Protein AF-A0A838FS38-F1 (afdb_monomer)

Secondary structure (DSSP, 8-state):
--HHHHHHHHTTS-TTHHHHHHHHHHHHHHHHHHHHHHHHHTT--HHHHHHHHHHHTT-HHHHHHHHHHH-TTHHHHHHHHHHHHHHHHHHH-HHHHHHHHHHHHHHHHHHHHHHHHHIIIIITTS---

Foldseek 3Di:
DDPVVVLVVVLVVLPCVVVVLVVLLVVLVVQLVVQLVVVVVVPDDSVVSSVVSCVVSVHSVVVVVVCVVVPPVCPVVVVSVVVVVVVVVCVVVVVVVVVVVVVVCCVVVVVVVVVVCCCVPPVVVPPPD

pLDDT: mean 78.07, std 15.83, range [41.16, 97.31]

Solvent-accessible surface area (backbone atoms only — not comparable to full-atom values): 7233 Å² total; per-residue (Å²): 133,63,71,70,62,57,61,59,54,60,70,64,70,66,67,59,59,65,58,51,58,49,52,53,50,53,53,48,51,51,51,36,52,54,42,18,56,50,36,33,75,75,69,40,55,68,73,57,13,41,52,51,24,43,59,74,66,62,35,71,67,51,56,50,50,53,55,58,74,66,43,74,77,47,56,63,58,50,49,54,50,50,51,54,49,52,53,53,51,42,70,73,39,52,71,63,44,50,54,51,51,51,54,50,50,49,54,54,48,50,52,50,49,52,51,49,48,45,44,60,63,55,55,63,63,53,68,89,121

Structure (mmCIF, N/CA/C/O backbone):
data_AF-A0A838FS38-F1
#
_entry.id   AF-A0A838FS38-F1
#
loop_
_atom_site.group_PDB
_atom_site.id
_atom_site.type_symbol
_atom_site.label_atom_id
_atom_site.label_alt_id
_atom_site.label_comp_id
_atom_site.label_asym_id
_atom_site.label_entity_id
_atom_site.label_seq_id
_atom_site.pdbx_PDB_ins_code
_atom_site.Cartn_x
_atom_site.Cartn_y
_atom_site.Cartn_z
_atom_site.occupancy
_atom_site.B_iso_or_equiv
_atom_site.auth_seq_id
_atom_site.auth_comp_id
_atom_site.auth_asym_id
_atom_site.auth_atom_id
_atom_site.pdbx_PDB_model_num
ATOM 1 N N . MET A 1 1 ? 10.354 -26.717 -6.817 1.00 41.28 1 MET A N 1
ATOM 2 C CA . MET A 1 1 ? 9.406 -26.397 -5.724 1.00 41.28 1 MET A CA 1
ATOM 3 C C . MET A 1 1 ? 9.200 -24.894 -5.708 1.00 41.28 1 MET A C 1
ATOM 5 O O . MET A 1 1 ? 10.162 -24.165 -5.511 1.00 41.28 1 MET A O 1
ATOM 9 N N . SER A 1 2 ? 8.008 -24.431 -6.080 1.00 41.16 2 SER A N 1
ATOM 10 C CA . SER A 1 2 ? 7.792 -23.048 -6.505 1.00 41.16 2 SER A CA 1
ATOM 11 C C . SER A 1 2 ? 7.904 -22.059 -5.339 1.00 41.16 2 SER A C 1
ATOM 13 O O . SER A 1 2 ? 7.136 -22.100 -4.380 1.00 41.16 2 SER A O 1
ATOM 15 N N . LEU A 1 3 ? 8.842 -21.117 -5.463 1.00 48.41 3 LEU A N 1
ATOM 16 C CA . LEU A 1 3 ? 8.957 -19.919 -4.620 1.00 48.41 3 LEU A CA 1
ATOM 17 C C . LEU A 1 3 ? 7.613 -19.169 -4.500 1.00 48.41 3 LEU A C 1
ATOM 19 O O . LEU A 1 3 ? 7.301 -18.613 -3.451 1.00 48.41 3 LEU A O 1
ATOM 23 N N . PHE A 1 4 ? 6.765 -19.262 -5.530 1.00 50.75 4 PHE A N 1
ATOM 24 C CA . PHE A 1 4 ? 5.406 -18.719 -5.563 1.00 50.75 4 PHE A CA 1
ATOM 25 C C . PHE A 1 4 ? 4.455 -19.298 -4.502 1.00 50.75 4 PHE A C 1
ATOM 27 O O . PHE A 1 4 ? 3.615 -18.564 -3.986 1.00 50.75 4 PHE A O 1
ATOM 34 N N . ALA A 1 5 ? 4.591 -20.573 -4.118 1.00 50.97 5 ALA A N 1
ATOM 35 C CA . ALA A 1 5 ? 3.728 -21.175 -3.096 1.00 50.97 5 ALA A CA 1
ATOM 36 C C . ALA A 1 5 ? 4.056 -20.670 -1.677 1.00 50.97 5 ALA A C 1
ATOM 38 O O . ALA A 1 5 ? 3.167 -20.578 -0.833 1.00 50.97 5 ALA A O 1
ATOM 39 N N . ARG A 1 6 ? 5.317 -20.279 -1.427 1.00 43.53 6 ARG A N 1
ATOM 40 C CA . ARG A 1 6 ? 5.770 -19.743 -0.129 1.00 43.53 6 ARG A CA 1
ATOM 41 C C . ARG A 1 6 ? 5.341 -18.292 0.103 1.00 43.53 6 ARG A C 1
ATOM 43 O O . ARG A 1 6 ? 5.065 -17.907 1.237 1.00 43.53 6 ARG A O 1
ATOM 50 N N . ILE A 1 7 ? 5.217 -17.508 -0.968 1.00 57.88 7 ILE A N 1
ATOM 51 C CA . ILE A 1 7 ? 4.682 -16.139 -0.900 1.00 57.88 7 ILE A CA 1
ATOM 52 C C . ILE A 1 7 ? 3.203 -16.169 -0.469 1.00 57.88 7 ILE A C 1
ATOM 54 O O . ILE A 1 7 ? 2.778 -15.347 0.338 1.00 57.88 7 ILE A O 1
ATOM 58 N N . GLY A 1 8 ? 2.437 -17.173 -0.914 1.00 53.75 8 GLY A N 1
ATOM 59 C CA . GLY A 1 8 ? 1.042 -17.363 -0.499 1.00 53.75 8 GLY A CA 1
ATOM 60 C C . GLY A 1 8 ? 0.865 -17.749 0.976 1.00 53.75 8 GLY A C 1
ATOM 61 O O . GLY A 1 8 ? -0.129 -17.369 1.588 1.00 53.75 8 GLY A O 1
ATOM 62 N N . SER A 1 9 ? 1.824 -18.462 1.578 1.00 48.38 9 SER A N 1
ATOM 63 C CA . SER A 1 9 ? 1.735 -18.866 2.990 1.00 48.38 9 SER A CA 1
ATOM 64 C C . SER A 1 9 ? 2.045 -17.739 3.978 1.00 48.38 9 SER A C 1
ATOM 66 O O . SER A 1 9 ? 1.494 -17.744 5.075 1.00 48.38 9 SER A O 1
ATOM 68 N N . LEU A 1 10 ? 2.857 -16.746 3.591 1.00 51.53 10 LEU A N 1
ATOM 69 C CA . LEU A 1 10 ? 3.115 -15.556 4.417 1.00 51.53 10 LEU A CA 1
ATOM 70 C C . LEU A 1 10 ? 1.854 -14.697 4.591 1.00 51.53 10 LEU A C 1
ATOM 72 O O . LEU A 1 10 ? 1.616 -14.178 5.676 1.00 51.53 10 LEU A O 1
ATOM 76 N N . ALA A 1 11 ? 0.994 -14.645 3.569 1.00 54.31 11 ALA A N 1
ATOM 77 C CA . ALA A 1 11 ? -0.298 -13.960 3.633 1.00 54.31 11 ALA A CA 1
ATOM 78 C C . ALA A 1 11 ? -1.300 -14.625 4.597 1.00 54.31 11 ALA A C 1
ATOM 80 O O . ALA A 1 11 ? -2.266 -13.997 5.018 1.00 54.31 11 ALA A O 1
ATOM 81 N N . ARG A 1 12 ? -1.093 -15.901 4.951 1.00 50.69 12 ARG A N 1
ATOM 82 C CA . ARG A 1 12 ? -2.004 -16.655 5.826 1.00 50.69 12 ARG A CA 1
ATOM 83 C C . ARG A 1 12 ? -1.675 -16.494 7.314 1.00 50.69 12 ARG A C 1
ATOM 85 O O . ARG A 1 12 ? -2.494 -16.858 8.153 1.00 50.69 12 ARG A O 1
ATOM 92 N N . ASN A 1 13 ? -0.509 -15.933 7.644 1.00 43.81 13 ASN A N 1
ATOM 93 C CA . ASN A 1 13 ? -0.068 -15.728 9.029 1.00 43.81 13 ASN A CA 1
ATOM 94 C C . ASN A 1 13 ? -0.398 -14.328 9.582 1.00 43.81 13 ASN A C 1
ATOM 96 O O . ASN A 1 13 ? -0.101 -14.022 10.730 1.00 43.81 13 ASN A O 1
ATOM 100 N N . THR A 1 14 ? -1.047 -13.480 8.783 1.00 53.47 14 THR A N 1
ATOM 101 C CA . THR A 1 14 ? -1.495 -12.126 9.160 1.00 53.47 14 THR A CA 1
ATOM 102 C C . THR A 1 14 ? -2.886 -12.135 9.823 1.00 53.47 14 THR A C 1
ATOM 104 O O . THR A 1 14 ? -3.421 -11.104 10.212 1.00 53.47 14 THR A O 1
ATOM 107 N N . THR A 1 15 ? -3.474 -13.322 10.005 1.00 53.78 15 THR A N 1
ATOM 108 C CA . THR A 1 15 ? -4.854 -13.549 10.475 1.00 53.78 15 THR A CA 1
ATOM 109 C C . THR A 1 15 ? -5.049 -13.396 11.990 1.00 53.78 15 THR A C 1
ATOM 111 O O . THR A 1 15 ? -6.132 -13.661 12.505 1.00 53.78 15 THR A O 1
ATOM 114 N N . HIS A 1 16 ? -4.045 -12.907 12.723 1.00 58.84 16 HIS A N 1
ATOM 115 C CA . HIS A 1 16 ? -4.152 -1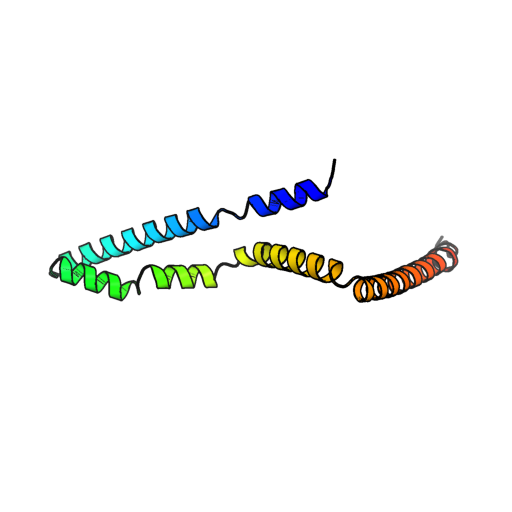2.636 14.163 1.00 58.84 16 HIS A CA 1
ATOM 116 C C . HIS A 1 16 ? -5.059 -11.436 14.504 1.00 58.84 16 HIS A C 1
ATOM 118 O O . HIS A 1 16 ? -5.206 -11.080 15.668 1.00 58.84 16 HIS A O 1
ATOM 124 N N . LYS A 1 17 ? -5.699 -10.811 13.509 1.00 63.06 17 LYS A N 1
ATOM 125 C CA . LYS A 1 17 ? -6.646 -9.703 13.688 1.00 63.06 17 LYS A CA 1
ATOM 126 C C . LYS A 1 17 ? -7.811 -10.059 14.622 1.00 63.06 17 LYS A C 1
ATOM 128 O O . LYS A 1 17 ? -8.112 -9.294 15.525 1.00 63.06 17 LYS A O 1
ATOM 133 N N . GLN A 1 18 ? -8.410 -11.242 14.453 1.00 64.56 18 GLN A N 1
ATOM 134 C CA . GLN A 1 18 ? -9.576 -11.642 15.254 1.00 64.56 18 GLN A CA 1
ATOM 135 C C . GLN A 1 18 ? -9.245 -11.871 16.732 1.00 64.56 18 GLN A C 1
ATOM 137 O O . GLN A 1 18 ? -10.090 -11.639 17.590 1.00 64.56 18 GLN A O 1
ATOM 142 N N . GLN A 1 19 ? -8.029 -12.329 17.036 1.00 69.38 19 GLN A N 1
ATOM 143 C CA . GLN A 1 19 ? -7.638 -12.607 18.414 1.00 69.38 19 GLN A CA 1
ATOM 144 C C . GLN A 1 19 ? -7.370 -11.319 19.194 1.00 69.38 19 GLN A C 1
ATOM 146 O O . GLN A 1 19 ? -7.795 -11.219 20.337 1.00 69.38 19 GLN A O 1
ATOM 151 N N . ILE A 1 20 ? -6.757 -10.318 18.556 1.00 66.12 20 ILE A N 1
ATOM 152 C CA . ILE A 1 20 ? -6.522 -9.021 19.199 1.00 66.12 20 ILE A CA 1
ATOM 153 C C . ILE A 1 20 ? -7.823 -8.234 19.377 1.00 66.12 20 ILE A C 1
ATOM 155 O O . ILE A 1 20 ? -8.020 -7.635 20.426 1.00 66.12 20 ILE A O 1
ATOM 159 N N . ASP A 1 21 ? -8.742 -8.270 18.407 1.00 69.88 21 ASP A N 1
ATOM 160 C CA . ASP A 1 21 ? -10.049 -7.615 18.572 1.00 69.88 21 ASP A CA 1
ATOM 161 C C . ASP A 1 21 ? -10.823 -8.210 19.762 1.00 69.88 21 ASP A C 1
ATOM 163 O O . ASP A 1 21 ? -11.532 -7.497 20.477 1.00 69.88 21 ASP A O 1
ATOM 167 N N . ARG A 1 22 ? -10.674 -9.521 19.990 1.00 76.12 22 ARG A N 1
ATOM 168 C CA . ARG A 1 22 ? -11.267 -10.212 21.134 1.00 76.12 22 ARG A CA 1
ATOM 169 C C . ARG A 1 22 ? -10.594 -9.823 22.449 1.00 76.12 22 ARG A C 1
ATOM 171 O O . ARG A 1 22 ? -11.304 -9.464 23.379 1.00 76.12 22 ARG A O 1
ATOM 178 N N . GLU A 1 23 ? -9.267 -9.855 22.500 1.00 77.00 23 GLU A N 1
ATOM 179 C CA . GLU A 1 23 ? -8.480 -9.476 23.682 1.00 77.00 23 GLU A CA 1
ATOM 180 C C . GLU A 1 23 ? -8.770 -8.029 24.102 1.00 77.00 23 GLU A C 1
ATOM 182 O O . GLU A 1 23 ? -9.079 -7.771 25.260 1.00 77.00 23 GLU A O 1
ATOM 187 N N . LEU A 1 24 ? -8.829 -7.106 23.138 1.00 77.69 24 LEU A N 1
ATOM 188 C CA . LEU A 1 24 ? -9.179 -5.708 23.387 1.00 77.69 24 LEU A CA 1
ATOM 189 C C . LEU A 1 24 ? -10.630 -5.548 23.873 1.00 77.69 24 LEU A C 1
ATOM 191 O O . LEU A 1 24 ? -10.917 -4.708 24.718 1.00 77.69 24 LEU A O 1
ATOM 195 N N . THR A 1 25 ? -11.566 -6.361 23.369 1.00 81.62 25 THR A N 1
ATOM 196 C CA . THR A 1 25 ? -12.955 -6.355 23.867 1.00 81.62 25 THR A CA 1
ATOM 197 C C . THR A 1 25 ? -13.027 -6.821 25.321 1.00 81.62 25 THR A C 1
ATOM 199 O O . THR A 1 25 ? -13.767 -6.234 26.113 1.00 81.62 25 THR A O 1
ATOM 202 N N . GLU A 1 26 ? -12.281 -7.873 25.664 1.00 86.06 26 GLU A N 1
ATOM 203 C CA . GLU A 1 26 ? -12.205 -8.409 27.026 1.00 86.06 26 GLU A CA 1
ATOM 204 C C . GLU A 1 26 ? -11.559 -7.387 27.979 1.00 86.06 26 GLU A C 1
ATOM 206 O O . GLU A 1 26 ? -12.116 -7.111 29.042 1.00 86.06 26 GLU A O 1
ATOM 211 N N . GLU A 1 27 ? -10.463 -6.742 27.569 1.00 84.12 27 GLU A N 1
ATOM 212 C CA . GLU A 1 27 ? -9.766 -5.724 28.365 1.00 84.12 27 GLU A CA 1
ATOM 213 C C . GLU A 1 27 ? -10.646 -4.497 28.646 1.00 84.12 27 GLU A C 1
ATOM 215 O O . GLU A 1 27 ? -10.786 -4.085 29.799 1.00 84.12 27 GLU A O 1
ATOM 220 N N . VAL A 1 28 ? -11.320 -3.951 27.626 1.00 84.69 28 VAL A N 1
ATOM 221 C CA . VAL A 1 28 ? -12.201 -2.789 27.824 1.00 84.69 28 VAL A CA 1
ATOM 222 C C . VAL A 1 28 ? -13.425 -3.151 28.673 1.00 84.69 28 VAL A C 1
ATOM 224 O O . VAL A 1 28 ? -13.860 -2.342 29.491 1.00 84.69 28 VAL A O 1
ATOM 227 N N . SER A 1 29 ? -13.975 -4.361 28.527 1.00 86.81 29 SER A N 1
ATOM 228 C CA . SER A 1 29 ? -15.105 -4.809 29.360 1.00 86.81 29 SER A CA 1
ATOM 229 C C . SER A 1 29 ? -14.709 -4.911 30.835 1.00 86.81 29 SER A C 1
ATOM 231 O O . SER A 1 29 ? -15.438 -4.420 31.694 1.00 86.81 29 SER A O 1
ATOM 233 N N . SER A 1 30 ? -13.523 -5.460 31.113 1.00 88.25 30 SER A N 1
ATOM 234 C CA . SER A 1 30 ? -12.943 -5.517 32.460 1.00 88.25 30 SER A CA 1
ATOM 235 C C . SER A 1 30 ? -12.730 -4.118 33.055 1.00 88.25 30 SER A C 1
ATOM 237 O O . SER A 1 30 ? -13.069 -3.861 34.210 1.00 88.25 30 SER A O 1
ATOM 239 N N . TYR A 1 31 ? -12.250 -3.165 32.248 1.00 86.19 31 TYR A N 1
ATOM 240 C CA . TYR A 1 31 ? -12.077 -1.779 32.690 1.00 86.19 31 TYR A CA 1
ATOM 241 C C . TYR A 1 31 ? -13.411 -1.095 33.041 1.00 86.19 31 TYR A C 1
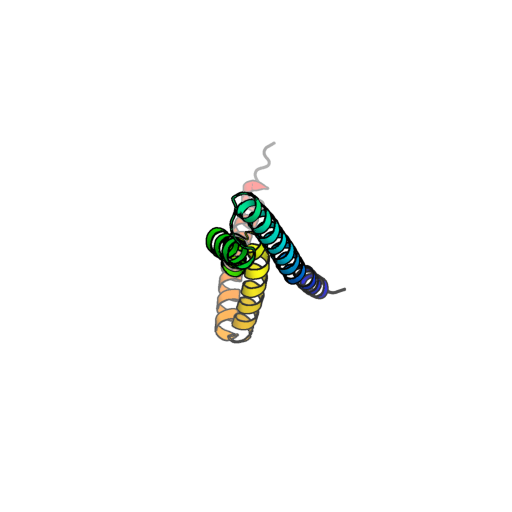ATOM 243 O O . TYR A 1 31 ? -13.507 -0.392 34.048 1.00 86.19 31 TYR A O 1
ATOM 251 N N . VAL A 1 32 ? -14.470 -1.349 32.263 1.00 89.44 32 VAL A N 1
ATOM 252 C CA . VAL A 1 32 ? -15.827 -0.858 32.564 1.00 89.44 32 VAL A CA 1
ATOM 253 C C . VAL A 1 32 ? -16.360 -1.447 33.872 1.00 89.44 32 VAL A C 1
ATOM 255 O O . VAL A 1 32 ? -16.985 -0.722 34.647 1.00 89.44 32 VAL A O 1
ATOM 258 N N . GLU A 1 33 ? -16.130 -2.735 34.134 1.00 91.56 33 GLU A N 1
ATOM 259 C CA . GLU A 1 33 ? -16.533 -3.382 35.392 1.00 91.56 33 GLU A CA 1
ATOM 260 C C . GLU A 1 33 ? -15.823 -2.752 36.595 1.00 91.56 33 GLU A C 1
ATOM 262 O O . GLU A 1 33 ? -16.485 -2.358 37.556 1.00 91.56 33 GLU A O 1
ATOM 267 N N . MET A 1 34 ? -14.508 -2.541 36.501 1.00 91.12 34 MET A N 1
ATOM 268 C CA . MET A 1 34 ? -13.719 -1.904 37.559 1.00 91.12 34 MET A CA 1
ATOM 269 C C . MET A 1 34 ? -14.217 -0.486 37.889 1.00 91.12 34 MET A C 1
ATOM 271 O O . MET A 1 34 ? 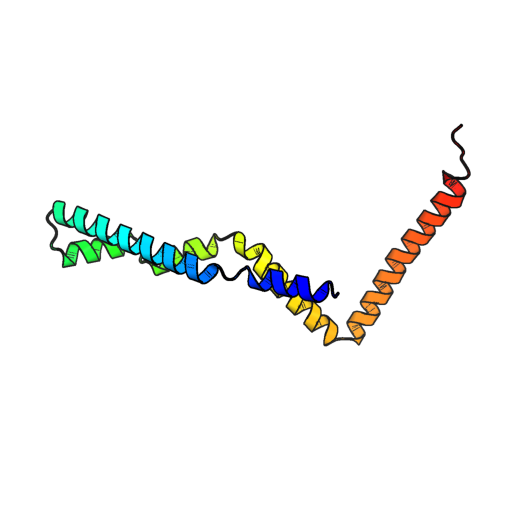-14.442 -0.166 39.057 1.00 91.12 34 MET A O 1
ATOM 275 N N . LEU A 1 35 ? -14.456 0.345 36.867 1.00 90.62 35 LEU A N 1
ATOM 276 C CA . LEU A 1 35 ? -15.005 1.696 37.044 1.00 90.62 35 LEU A CA 1
ATOM 277 C C . LEU A 1 35 ? -16.426 1.673 37.616 1.00 90.62 35 LEU A C 1
ATOM 279 O O . LEU A 1 35 ? -16.795 2.540 38.407 1.00 90.62 35 LEU A O 1
ATOM 283 N N . THR A 1 36 ? -17.233 0.683 37.233 1.00 92.44 36 THR A N 1
ATOM 284 C CA . THR A 1 36 ? -18.586 0.514 37.777 1.00 92.44 36 THR A CA 1
ATOM 285 C C . THR A 1 36 ? -18.525 0.254 39.283 1.00 92.44 36 THR A C 1
ATOM 287 O O . THR A 1 36 ? -19.235 0.911 40.044 1.00 92.44 36 THR A O 1
ATOM 290 N N . GLU A 1 37 ? -17.646 -0.643 39.733 1.00 93.19 37 GLU A N 1
ATOM 291 C CA . GLU A 1 37 ? -17.456 -0.918 41.161 1.00 93.19 37 GLU A CA 1
ATOM 292 C C . GLU A 1 37 ? -16.937 0.299 41.939 1.00 93.19 37 GLU A C 1
ATOM 294 O O . GLU A 1 37 ? -17.351 0.532 43.076 1.00 93.19 37 GLU A O 1
ATOM 299 N N . GLU A 1 38 ? -16.039 1.086 41.347 1.00 91.88 38 GLU A N 1
ATOM 300 C CA . GLU A 1 38 ? -15.517 2.312 41.957 1.00 91.88 38 GLU A CA 1
ATOM 301 C C . GLU A 1 38 ? -16.624 3.356 42.157 1.00 91.88 38 GLU A C 1
ATOM 303 O O . GLU A 1 38 ? -16.838 3.825 43.275 1.00 91.88 38 GLU A O 1
ATOM 308 N N . LYS A 1 39 ? -17.427 3.618 41.121 1.00 90.56 39 LYS A N 1
ATOM 309 C CA . LYS A 1 39 ? -18.582 4.534 41.187 1.00 90.56 39 LYS A CA 1
ATOM 310 C C . LYS A 1 39 ? -19.635 4.054 42.192 1.00 90.56 39 LYS A C 1
ATOM 312 O O . LYS A 1 39 ? -20.278 4.861 42.863 1.00 90.56 39 LYS A O 1
ATOM 317 N N . MET A 1 40 ? -19.812 2.738 42.328 1.00 93.38 40 MET A N 1
ATOM 318 C CA . MET A 1 40 ? -20.680 2.165 43.360 1.00 93.38 40 MET A CA 1
ATOM 319 C C . MET A 1 40 ? -20.148 2.427 44.774 1.00 93.38 40 MET A C 1
ATOM 321 O O . MET A 1 40 ? -20.933 2.744 45.668 1.00 93.38 40 MET A O 1
ATOM 325 N N . LYS A 1 41 ? -18.826 2.354 44.988 1.00 92.38 41 LYS A N 1
ATOM 326 C CA . LYS A 1 41 ? -18.196 2.714 46.275 1.00 92.38 41 LYS A CA 1
ATOM 327 C C . LYS A 1 41 ? -18.354 4.201 46.601 1.00 92.38 41 LYS A C 1
ATOM 329 O O . LYS A 1 41 ? -18.458 4.549 47.773 1.00 92.38 41 LYS A O 1
ATOM 334 N N . GLU A 1 42 ? -18.436 5.056 45.586 1.00 90.88 42 GLU A N 1
ATOM 335 C CA . GLU A 1 42 ? -18.755 6.485 45.723 1.00 90.88 42 GLU A CA 1
ATOM 336 C C . GLU A 1 42 ? -20.245 6.759 46.012 1.00 90.88 42 GLU A C 1
ATOM 338 O O . GLU A 1 42 ? -20.640 7.905 46.224 1.00 90.88 42 GLU A O 1
ATOM 343 N N . GLY A 1 43 ? -21.079 5.714 46.069 1.00 88.31 43 GLY A N 1
ATOM 344 C CA . GLY A 1 43 ? -22.489 5.799 46.446 1.00 88.31 43 GLY A CA 1
ATOM 345 C C . GLY A 1 43 ? -23.465 5.851 45.271 1.00 88.31 43 GLY A C 1
ATOM 346 O O . GLY A 1 43 ? -24.656 6.082 45.493 1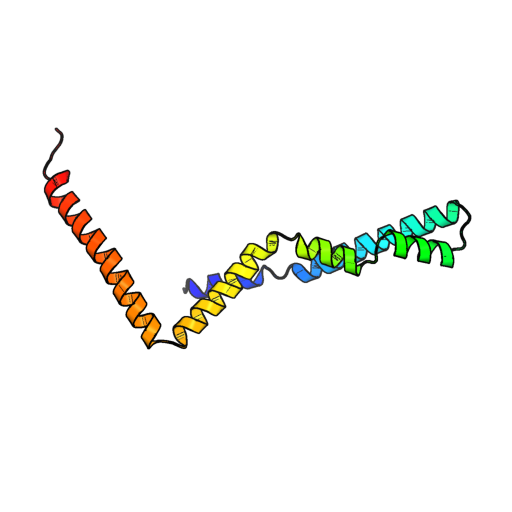.00 88.31 43 GLY A O 1
ATOM 347 N N . MET A 1 44 ? -23.007 5.632 44.032 1.00 92.25 44 MET A N 1
ATOM 348 C CA . MET A 1 44 ? -23.912 5.492 42.889 1.00 92.25 44 MET A CA 1
ATOM 349 C C . MET A 1 44 ? -24.620 4.133 42.890 1.00 92.25 44 MET A C 1
ATOM 351 O O . MET A 1 44 ? -24.067 3.105 43.278 1.00 92.25 44 MET A O 1
ATOM 355 N N . ASN A 1 45 ? -25.852 4.123 42.386 1.00 92.94 45 ASN A N 1
ATOM 356 C CA . ASN A 1 45 ? -26.572 2.896 42.067 1.00 92.94 45 ASN A CA 1
ATOM 357 C C . ASN A 1 45 ? -25.885 2.165 40.896 1.00 92.94 45 ASN A C 1
ATOM 359 O O . ASN A 1 45 ? -25.367 2.813 39.991 1.00 92.94 45 ASN A O 1
ATOM 363 N N . GLU A 1 46 ? -25.934 0.833 40.868 1.00 88.75 46 GLU A N 1
ATOM 364 C CA . GLU A 1 46 ? -25.288 -0.029 39.864 1.00 88.75 46 GLU A CA 1
ATOM 365 C C . GLU A 1 46 ? -25.600 0.396 38.417 1.00 88.75 46 GLU A C 1
ATOM 367 O O . GLU A 1 46 ? -24.709 0.477 37.570 1.00 88.75 46 GLU A O 1
ATOM 372 N N . GLN A 1 47 ? -26.863 0.729 38.129 1.00 89.38 47 GLN A N 1
ATOM 373 C CA . GLN A 1 47 ? -27.278 1.151 36.787 1.00 89.38 47 GLN A CA 1
ATOM 374 C C . GLN A 1 47 ? -26.663 2.497 36.375 1.00 89.38 47 GLN A C 1
ATOM 376 O O . GLN A 1 47 ? -26.250 2.661 35.223 1.00 89.38 47 GLN A O 1
ATOM 381 N N . ASP A 1 48 ? -26.571 3.441 37.313 1.00 89.69 48 ASP A N 1
ATOM 382 C CA . ASP A 1 48 ? -26.019 4.776 37.074 1.00 89.69 48 ASP A CA 1
ATOM 383 C C . ASP A 1 48 ? -24.487 4.737 37.018 1.00 89.69 48 ASP A C 1
ATOM 385 O O . ASP A 1 48 ? -23.887 5.349 36.134 1.00 89.69 48 ASP A O 1
ATOM 389 N N . ALA A 1 49 ? -23.867 3.935 37.886 1.00 91.38 49 ALA A N 1
ATOM 390 C CA . ALA A 1 49 ? -22.439 3.647 37.909 1.00 91.38 49 ALA A CA 1
ATOM 391 C C . ALA A 1 49 ? -21.965 3.045 36.581 1.00 91.38 49 ALA A C 1
ATOM 393 O O . ALA A 1 49 ? -21.022 3.547 35.969 1.00 91.38 49 ALA A O 1
ATOM 394 N N . ARG A 1 50 ? -22.672 2.024 36.079 1.00 88.38 50 ARG A N 1
ATOM 395 C CA . ARG A 1 50 ? -22.330 1.364 34.814 1.00 88.38 50 ARG A CA 1
ATOM 396 C C . ARG A 1 50 ? -22.506 2.294 33.621 1.00 88.38 50 ARG A C 1
ATOM 398 O O . ARG A 1 50 ? -21.691 2.294 32.699 1.00 88.38 50 ARG A O 1
ATOM 405 N N . ARG A 1 51 ? -23.560 3.115 33.629 1.00 87.19 51 ARG A N 1
ATOM 406 C CA . ARG A 1 51 ? -23.783 4.126 32.591 1.00 87.19 51 ARG A CA 1
ATOM 407 C C . ARG A 1 51 ? -22.684 5.189 32.605 1.00 87.19 51 ARG A C 1
ATOM 409 O O . ARG A 1 51 ? -22.200 5.551 31.537 1.00 87.19 51 ARG A O 1
ATOM 416 N N . ALA A 1 52 ? -22.285 5.665 33.783 1.00 87.50 52 ALA A N 1
ATOM 417 C CA . ALA A 1 52 ? -21.201 6.627 33.934 1.00 87.50 52 ALA A CA 1
ATOM 418 C C . ALA A 1 52 ? -19.856 6.044 33.471 1.00 87.50 52 ALA A C 1
ATOM 420 O O . ALA A 1 52 ? -19.156 6.699 32.704 1.00 87.50 52 ALA A O 1
ATOM 421 N N . ALA A 1 53 ? -19.544 4.799 33.847 1.00 88.38 53 ALA A N 1
ATOM 422 C CA . ALA A 1 53 ? -18.344 4.088 33.406 1.00 88.38 53 ALA A CA 1
ATOM 423 C C . ALA A 1 53 ? -18.289 3.937 31.875 1.00 88.38 53 ALA A C 1
ATOM 425 O O . ALA A 1 53 ? -17.272 4.230 31.256 1.00 88.38 53 ALA A O 1
ATOM 426 N N . LEU A 1 54 ? -19.398 3.558 31.231 1.00 84.94 54 LEU A N 1
ATOM 427 C CA . LEU A 1 54 ? -19.462 3.442 29.768 1.00 84.94 54 LEU A CA 1
ATOM 428 C C . LEU A 1 54 ? -19.247 4.778 29.041 1.00 84.94 54 LEU A C 1
ATOM 430 O O . LEU A 1 54 ? -18.646 4.794 27.968 1.00 84.94 54 LEU A O 1
ATOM 434 N N . VAL A 1 55 ? -19.745 5.883 29.607 1.00 85.31 55 VAL A N 1
ATOM 435 C CA . VAL A 1 55 ? -19.545 7.235 29.057 1.00 85.31 55 VAL A CA 1
ATOM 436 C C . VAL A 1 55 ? -18.092 7.680 29.216 1.00 85.31 55 VAL A C 1
ATOM 438 O O . VAL A 1 55 ? -17.531 8.254 28.288 1.00 85.31 55 VAL A O 1
ATOM 441 N N . GLU A 1 56 ? -17.478 7.387 30.360 1.00 81.81 56 GLU A N 1
ATOM 442 C CA . GLU A 1 56 ? -16.096 7.759 30.673 1.00 81.81 56 GLU A CA 1
ATOM 443 C C . GLU A 1 56 ? -15.068 6.993 29.831 1.00 81.81 56 GLU A C 1
ATOM 445 O O . GLU A 1 56 ? -14.093 7.573 29.365 1.00 81.81 56 GLU A O 1
ATOM 450 N N . VAL A 1 57 ? -15.338 5.719 29.539 1.00 78.12 57 VAL A N 1
ATOM 451 C CA . VAL A 1 57 ? -14.510 4.884 28.650 1.00 78.12 57 VAL A CA 1
ATOM 452 C C . VAL A 1 57 ? -14.639 5.290 27.170 1.00 78.12 57 VAL A C 1
ATOM 454 O O . VAL A 1 57 ? -13.860 4.837 26.336 1.00 78.12 57 VAL A O 1
ATOM 457 N N . GLY A 1 58 ? -15.624 6.121 26.802 1.00 73.75 58 GLY A N 1
ATOM 458 C CA . GLY A 1 58 ? -15.890 6.505 25.404 1.00 73.75 58 GLY A CA 1
ATOM 459 C C . GLY A 1 58 ? -16.536 5.395 24.555 1.00 73.75 58 GLY A C 1
ATOM 460 O O . GLY A 1 58 ? -16.858 5.593 23.385 1.00 73.75 58 GLY A O 1
ATOM 461 N N . GLY A 1 59 ? -16.800 4.229 25.153 1.00 69.75 59 GLY A N 1
ATOM 462 C CA . GLY A 1 59 ? -17.367 3.055 24.495 1.00 69.75 59 GLY A CA 1
ATOM 463 C C . GLY A 1 59 ? -16.318 2.167 23.815 1.00 69.75 59 GLY A C 1
ATOM 464 O O . GLY A 1 59 ? -15.411 2.631 23.131 1.00 69.75 59 GLY A O 1
ATOM 465 N N . VAL A 1 60 ? -16.494 0.848 23.961 1.00 68.19 60 VAL A N 1
ATOM 466 C CA . VAL A 1 60 ? -15.585 -0.206 23.457 1.00 68.19 60 VAL A CA 1
ATOM 467 C C . VAL A 1 60 ? -15.219 -0.033 21.979 1.00 68.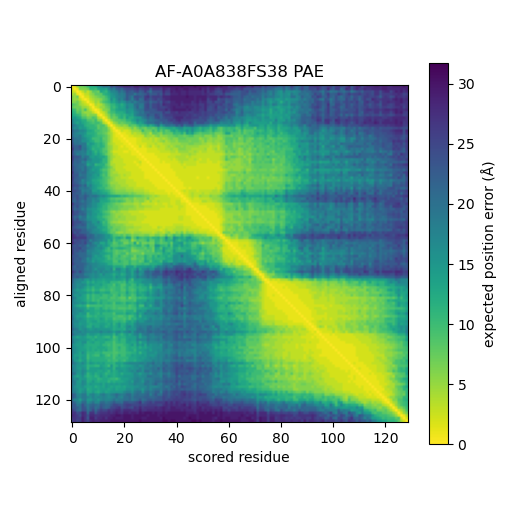19 60 VAL A C 1
ATOM 469 O O . VAL A 1 60 ? -14.096 -0.320 21.571 1.00 68.19 60 VAL A O 1
ATOM 472 N N . GLU A 1 61 ? -16.151 0.461 21.167 1.00 69.44 61 GLU A N 1
ATOM 473 C CA . GLU A 1 61 ? -15.943 0.631 19.729 1.00 69.44 61 GLU A CA 1
ATOM 474 C C . GLU A 1 61 ? -15.047 1.827 19.371 1.00 69.44 61 GLU A C 1
ATOM 476 O O . GLU A 1 61 ? -14.325 1.755 18.380 1.00 69.44 61 GLU A O 1
ATOM 481 N N . GLN A 1 62 ? -15.010 2.892 20.182 1.00 66.50 62 GLN A N 1
ATOM 482 C CA . GLN A 1 62 ? -14.098 4.018 19.934 1.00 66.50 62 GLN A CA 1
ATOM 483 C C . GLN A 1 62 ? -12.649 3.634 20.245 1.00 66.50 62 GLN A C 1
ATOM 485 O O . GLN A 1 62 ? -11.762 3.888 19.433 1.00 66.50 62 GLN A O 1
ATOM 490 N N . VAL A 1 63 ? -12.430 2.924 21.356 1.00 68.81 63 VAL A N 1
ATOM 491 C CA . VAL A 1 63 ? -11.106 2.408 21.742 1.00 68.81 63 VAL A CA 1
ATOM 492 C C . VAL A 1 63 ? -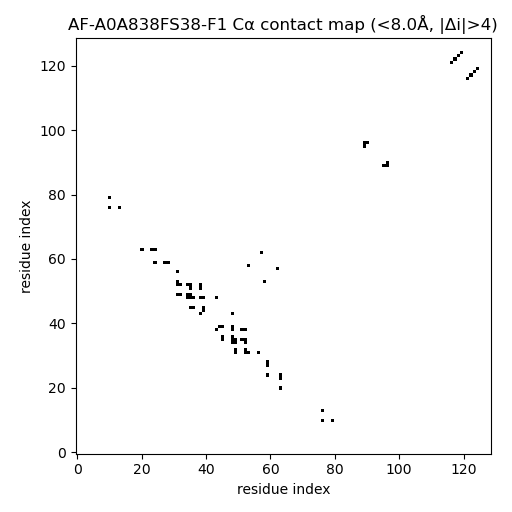10.581 1.413 20.700 1.00 68.81 63 VAL A C 1
ATOM 494 O O . VAL A 1 63 ? -9.413 1.462 20.312 1.00 68.81 63 VAL A O 1
ATOM 497 N N . LYS A 1 64 ? -11.451 0.546 20.165 1.00 67.88 64 LYS A N 1
ATOM 498 C CA . LYS A 1 64 ? -11.102 -0.340 19.044 1.00 67.88 64 LYS A CA 1
ATOM 499 C C . LYS A 1 64 ? -10.680 0.423 17.799 1.00 67.88 64 LYS A C 1
ATOM 501 O O . LYS A 1 64 ? -9.670 0.066 17.196 1.00 67.88 64 LYS A O 1
ATOM 506 N N . GLU A 1 65 ? -11.437 1.440 17.395 1.00 66.50 65 GLU A N 1
ATOM 507 C CA . GLU A 1 65 ? -11.112 2.227 16.202 1.00 66.50 65 GLU A CA 1
ATOM 508 C C . GLU A 1 65 ? -9.811 3.024 16.370 1.00 66.50 65 GLU A C 1
ATOM 510 O O . GLU A 1 65 ? -9.006 3.077 15.442 1.00 66.50 65 GLU A O 1
ATOM 515 N N . GLU A 1 66 ? -9.523 3.550 17.561 1.00 68.31 66 GLU A N 1
ATOM 516 C CA . GLU A 1 66 ? -8.271 4.262 17.845 1.00 68.31 66 GLU A CA 1
ATOM 517 C C . GLU A 1 66 ? -7.043 3.332 17.806 1.00 68.31 66 GLU A C 1
ATOM 519 O O . GLU A 1 66 ? -6.024 3.643 17.172 1.00 68.31 66 GLU A O 1
ATOM 524 N N . VAL A 1 67 ? -7.156 2.134 18.391 1.00 66.69 67 VAL A N 1
ATOM 525 C CA . VAL A 1 67 ? -6.113 1.094 18.326 1.00 66.69 67 VAL A CA 1
ATOM 526 C C . VAL A 1 67 ? -5.940 0.575 16.895 1.00 66.69 67 VAL A C 1
ATOM 528 O O . VAL A 1 67 ? -4.821 0.290 16.453 1.00 66.69 67 VAL A O 1
ATOM 531 N N . ARG A 1 68 ? -7.033 0.481 16.134 1.00 63.84 68 ARG A N 1
ATOM 532 C CA . ARG A 1 68 ? -7.028 0.078 14.725 1.00 63.84 68 ARG A CA 1
ATOM 533 C C . ARG A 1 68 ? -6.389 1.132 13.824 1.00 63.84 68 ARG A C 1
ATOM 535 O O . ARG A 1 68 ? -5.637 0.758 12.924 1.00 63.84 68 ARG A O 1
ATOM 542 N N . ALA A 1 69 ? -6.638 2.415 14.079 1.00 62.75 69 ALA A N 1
ATOM 543 C CA . ALA A 1 69 ? -6.031 3.535 13.364 1.00 62.75 69 ALA A CA 1
ATOM 544 C C . ALA A 1 69 ? -4.525 3.652 13.652 1.00 62.75 69 ALA A C 1
ATOM 546 O O . ALA A 1 69 ? -3.738 3.935 12.749 1.00 62.75 69 ALA A O 1
ATOM 547 N N . SER A 1 70 ? -4.114 3.359 14.889 1.00 61.81 70 SER A N 1
ATOM 548 C CA . SER A 1 70 ? -2.718 3.444 15.342 1.00 61.81 70 SER A CA 1
ATOM 549 C C . SER A 1 70 ? -1.881 2.203 15.006 1.00 61.81 70 SER A C 1
ATOM 551 O O . SER A 1 70 ? -0.662 2.183 15.201 1.00 61.81 70 SER A O 1
ATOM 553 N N . ARG A 1 71 ? -2.505 1.134 14.491 1.00 61.88 71 ARG A N 1
ATOM 554 C CA . ARG A 1 71 ? -1.841 -0.150 14.238 1.00 61.88 71 ARG A CA 1
ATOM 555 C C . ARG A 1 71 ? -0.883 -0.082 13.041 1.00 61.88 71 ARG A C 1
ATOM 557 O O . ARG A 1 71 ? -1.213 -0.447 11.913 1.00 61.88 71 ARG A O 1
ATOM 564 N N . MET A 1 72 ? 0.377 0.252 13.326 1.00 49.19 72 MET A N 1
ATOM 565 C CA . MET A 1 72 ? 1.517 0.182 12.393 1.00 49.19 72 MET A CA 1
ATOM 566 C C . MET A 1 72 ? 1.772 -1.233 11.814 1.00 49.19 72 MET A C 1
ATOM 568 O O . MET A 1 72 ? 2.482 -1.375 10.821 1.00 49.19 72 MET A O 1
ATOM 572 N N . GLY A 1 73 ? 1.147 -2.288 12.358 1.00 53.53 73 GLY A N 1
ATOM 573 C CA . GLY A 1 73 ? 1.169 -3.652 11.797 1.00 53.53 73 GLY A CA 1
ATOM 574 C C . GLY A 1 73 ? 0.424 -3.817 10.460 1.00 53.53 73 GLY A C 1
ATOM 575 O O . GLY A 1 73 ? 0.615 -4.817 9.771 1.00 53.53 73 GLY A O 1
ATOM 576 N N . SER A 1 74 ? -0.377 -2.822 10.062 1.00 59.88 74 SER A N 1
ATOM 577 C CA . SER A 1 74 ? -1.106 -2.772 8.785 1.00 59.88 74 SER A CA 1
ATOM 578 C C . SER A 1 74 ? -0.198 -2.577 7.559 1.00 59.88 74 SER A C 1
ATOM 580 O O . SER A 1 74 ? -0.593 -2.900 6.438 1.00 59.88 74 SER A O 1
ATOM 582 N N . GLY A 1 75 ? 1.034 -2.082 7.736 1.00 66.44 75 GLY A N 1
ATOM 583 C CA . GLY A 1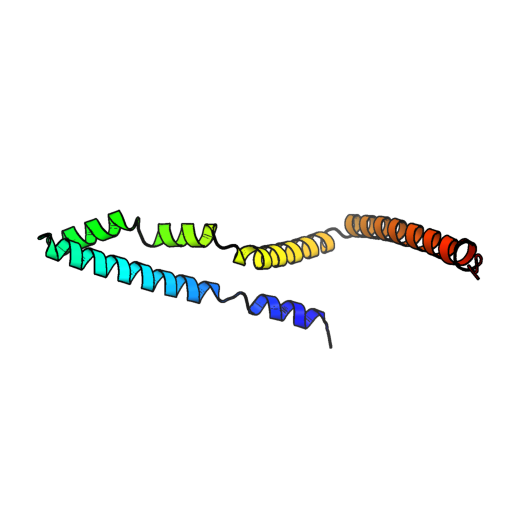 75 ? 1.908 -1.740 6.608 1.00 66.44 75 GLY A CA 1
ATOM 584 C C . GLY A 1 75 ? 2.214 -2.930 5.693 1.00 66.44 75 GLY A C 1
ATOM 585 O O . GLY A 1 75 ? 2.120 -2.811 4.476 1.00 66.44 75 GLY A O 1
ATOM 586 N N . ILE A 1 76 ? 2.511 -4.101 6.268 1.00 73.44 76 ILE A N 1
ATOM 587 C CA . ILE A 1 76 ? 2.825 -5.315 5.495 1.00 73.44 76 ILE A CA 1
ATOM 588 C C . ILE A 1 76 ? 1.570 -5.879 4.818 1.00 73.44 76 ILE A C 1
ATOM 590 O O . ILE A 1 76 ? 1.632 -6.284 3.661 1.00 73.44 76 ILE A O 1
ATOM 594 N N . GLU A 1 77 ? 0.428 -5.892 5.508 1.00 73.56 77 GLU A N 1
ATOM 595 C CA . GLU A 1 77 ? -0.839 -6.373 4.942 1.00 73.56 77 GLU A CA 1
ATOM 596 C C . GLU A 1 77 ? -1.295 -5.490 3.774 1.00 73.56 77 GLU A C 1
ATOM 598 O O . GLU A 1 77 ? -1.612 -5.994 2.694 1.00 73.56 77 GLU A O 1
ATOM 603 N N . THR A 1 78 ? -1.233 -4.172 3.969 1.00 79.75 78 THR A N 1
ATOM 604 C CA . THR A 1 78 ? -1.534 -3.170 2.942 1.00 79.75 78 THR A CA 1
ATOM 605 C C . THR A 1 78 ? -0.577 -3.315 1.763 1.00 79.75 78 THR A C 1
ATOM 607 O O . THR A 1 78 ? -1.022 -3.428 0.626 1.00 79.75 78 THR A O 1
ATOM 610 N N . PHE A 1 79 ? 0.726 -3.452 2.022 1.00 81.69 79 PHE A N 1
ATOM 611 C CA . PHE A 1 79 ? 1.724 -3.659 0.974 1.00 81.69 79 PHE A CA 1
ATOM 612 C C . PHE A 1 79 ? 1.477 -4.941 0.162 1.00 81.69 79 PHE A C 1
ATOM 614 O O . PHE A 1 79 ? 1.566 -4.927 -1.066 1.00 81.69 79 PHE A O 1
ATOM 621 N N . VAL A 1 80 ? 1.129 -6.056 0.813 1.00 83.44 80 VAL A N 1
ATOM 622 C CA . VAL A 1 80 ? 0.803 -7.319 0.126 1.00 83.44 80 VAL A CA 1
ATOM 623 C C . VAL A 1 80 ? -0.481 -7.185 -0.695 1.00 83.44 80 VAL A C 1
ATOM 625 O O . VAL A 1 80 ? -0.550 -7.687 -1.824 1.00 83.44 80 VAL A O 1
ATOM 628 N N . MET A 1 81 ? -1.495 -6.504 -0.159 1.00 82.25 81 MET A N 1
ATOM 629 C CA . MET A 1 81 ? -2.743 -6.238 -0.870 1.00 82.25 81 MET A CA 1
ATOM 630 C C . MET A 1 81 ? -2.499 -5.384 -2.118 1.00 82.25 81 MET A C 1
ATOM 632 O O . MET A 1 81 ? -2.955 -5.758 -3.205 1.00 82.25 81 MET A O 1
ATOM 636 N N . ASP A 1 82 ? -1.734 -4.306 -1.975 1.00 89.69 82 ASP A N 1
ATOM 637 C CA . ASP A 1 82 ? -1.376 -3.397 -3.059 1.00 89.69 82 ASP A CA 1
ATOM 638 C C . ASP A 1 82 ? -0.528 -4.102 -4.115 1.00 89.69 82 ASP A C 1
ATOM 640 O O . ASP A 1 82 ? -0.813 -3.988 -5.307 1.00 89.69 82 ASP A O 1
ATOM 644 N N . LEU A 1 83 ? 0.444 -4.927 -3.710 1.00 88.38 83 LEU A N 1
ATOM 645 C CA . LEU A 1 83 ? 1.263 -5.708 -4.636 1.00 88.38 83 LEU A CA 1
ATOM 646 C C . LEU A 1 83 ? 0.414 -6.698 -5.447 1.00 88.38 83 LEU A C 1
ATOM 648 O O . LEU A 1 83 ? 0.569 -6.810 -6.670 1.00 88.38 83 LEU A O 1
ATOM 652 N N . ARG A 1 84 ? -0.524 -7.397 -4.795 1.00 87.31 84 ARG A N 1
ATOM 653 C CA . ARG A 1 84 ? -1.467 -8.300 -5.474 1.00 87.31 84 ARG A CA 1
ATOM 654 C C . ARG A 1 84 ? -2.354 -7.533 -6.452 1.00 87.31 84 ARG A C 1
ATOM 656 O O . ARG A 1 84 ? -2.594 -8.001 -7.569 1.00 87.31 84 ARG A O 1
ATOM 663 N N . TYR A 1 85 ? -2.840 -6.367 -6.038 1.00 87.19 85 TYR A N 1
ATOM 664 C CA . TYR A 1 85 ? -3.684 -5.515 -6.863 1.00 87.19 85 TYR A CA 1
ATOM 665 C C . TYR A 1 85 ? -2.925 -4.980 -8.085 1.00 87.19 85 TYR A C 1
ATOM 667 O O . TYR A 1 85 ? -3.395 -5.135 -9.215 1.00 87.19 85 TYR A O 1
ATOM 675 N N . ALA A 1 86 ? -1.717 -4.451 -7.883 1.00 89.62 86 ALA A N 1
ATOM 676 C CA . ALA A 1 86 ? -0.835 -3.958 -8.934 1.00 89.62 86 ALA A CA 1
ATOM 677 C C . ALA A 1 86 ? -0.489 -5.063 -9.941 1.00 89.62 86 ALA A C 1
ATOM 679 O O . ALA A 1 86 ? -0.666 -4.874 -11.144 1.00 89.62 86 ALA A O 1
ATOM 680 N N . THR A 1 87 ? -0.112 -6.254 -9.462 1.00 89.19 87 THR A N 1
ATOM 681 C CA . THR A 1 87 ? 0.200 -7.405 -10.328 1.00 89.19 87 THR A CA 1
ATOM 682 C C . THR A 1 87 ? -1.004 -7.7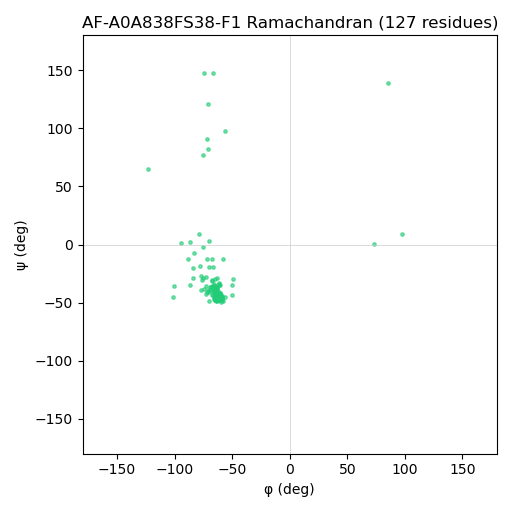95 -11.186 1.00 89.19 87 THR A C 1
ATOM 684 O O . THR A 1 87 ? -0.882 -7.982 -12.397 1.00 89.19 87 THR A O 1
ATOM 687 N N . ARG A 1 88 ? -2.204 -7.854 -10.593 1.00 89.88 88 ARG A N 1
ATOM 688 C CA . ARG A 1 88 ? -3.438 -8.142 -11.339 1.00 89.88 88 ARG A CA 1
ATOM 689 C C . ARG A 1 88 ? -3.762 -7.050 -12.360 1.00 89.88 88 ARG A C 1
ATOM 691 O O . ARG A 1 88 ? -4.257 -7.366 -13.439 1.00 89.88 88 ARG A O 1
ATOM 698 N N . SER A 1 89 ? -3.515 -5.786 -12.028 1.00 90.56 89 SER A N 1
ATOM 699 C CA . SER A 1 89 ? -3.743 -4.649 -12.925 1.00 90.56 89 SER A CA 1
ATOM 700 C C . SER A 1 89 ? -2.821 -4.698 -14.147 1.00 90.56 89 SER A C 1
ATOM 702 O O . SER A 1 89 ? -3.292 -4.546 -15.274 1.00 90.56 89 SER A O 1
ATOM 704 N N . LEU A 1 90 ? -1.538 -5.014 -13.937 1.00 89.50 90 LEU A N 1
ATOM 705 C CA . LEU A 1 90 ? -0.555 -5.194 -15.010 1.00 89.50 90 LEU A CA 1
ATOM 706 C C . LEU A 1 90 ? -0.945 -6.353 -15.940 1.00 89.50 90 LEU A C 1
ATOM 708 O O . LEU A 1 90 ? -0.994 -6.186 -17.155 1.00 89.50 90 LEU A O 1
ATOM 712 N N . LEU A 1 91 ? -1.350 -7.500 -15.383 1.00 87.56 91 LEU A N 1
ATOM 713 C CA . LEU A 1 91 ? -1.803 -8.650 -16.180 1.00 87.56 91 LEU A CA 1
ATOM 714 C C . LEU A 1 91 ? -3.068 -8.361 -17.006 1.00 87.56 91 LEU A C 1
ATOM 716 O O . LEU A 1 91 ? -3.258 -8.946 -18.068 1.00 87.56 91 LEU A O 1
ATOM 720 N N . LYS A 1 92 ? -3.936 -7.453 -16.543 1.00 91.62 92 LYS A N 1
ATOM 721 C CA . LYS A 1 92 ? -5.137 -7.033 -17.282 1.00 91.62 92 LYS A CA 1
ATOM 722 C C . LYS A 1 92 ? -4.848 -6.039 -18.411 1.00 91.62 92 LYS A C 1
ATOM 724 O O . LYS A 1 92 ? -5.698 -5.874 -19.281 1.00 91.62 92 LYS A O 1
ATOM 729 N N . LYS A 1 93 ? -3.696 -5.360 -18.399 1.00 90.00 93 LYS A N 1
ATOM 730 C CA . LYS A 1 93 ? -3.317 -4.333 -19.386 1.00 90.00 93 LYS A CA 1
ATOM 731 C C . LYS A 1 93 ? -1.987 -4.687 -20.074 1.00 90.00 93 LYS A C 1
ATOM 733 O O . LYS A 1 93 ? -1.015 -3.939 -19.953 1.00 90.00 93 LYS A O 1
ATOM 738 N N . PRO A 1 94 ? -1.942 -5.793 -20.843 1.00 85.50 94 PRO A N 1
ATOM 739 C CA . PRO A 1 94 ? -0.694 -6.366 -21.348 1.00 85.50 94 PRO A CA 1
ATOM 740 C C . PRO A 1 94 ? 0.087 -5.424 -22.274 1.00 85.50 94 PRO A C 1
ATOM 742 O O . PRO A 1 94 ? 1.311 -5.406 -22.211 1.00 85.50 94 PRO A O 1
ATOM 745 N N . GLY A 1 95 ? -0.593 -4.601 -23.084 1.00 91.81 95 GLY A N 1
ATOM 746 C CA . GLY A 1 95 ? 0.073 -3.666 -23.999 1.00 91.81 95 GLY A CA 1
ATOM 747 C C . GLY A 1 95 ? 0.920 -2.614 -23.275 1.00 91.81 95 GLY A C 1
ATOM 748 O O . GLY A 1 95 ? 2.080 -2.413 -23.615 1.00 91.81 95 GLY A O 1
ATOM 749 N N . PHE A 1 96 ? 0.374 -1.992 -22.226 1.00 91.56 96 PHE A N 1
ATOM 750 C CA . PHE A 1 96 ? 1.119 -1.028 -21.410 1.00 91.56 96 PHE A CA 1
ATOM 751 C C . PHE A 1 96 ? 2.268 -1.704 -20.655 1.00 91.56 96 PHE A C 1
ATOM 753 O O . PHE A 1 96 ? 3.394 -1.208 -20.660 1.00 91.56 96 PHE A O 1
ATOM 760 N N . THR A 1 97 ? 1.996 -2.855 -20.033 1.00 92.19 97 THR A N 1
ATOM 761 C CA . THR A 1 97 ? 3.003 -3.597 -19.269 1.00 92.19 97 THR A CA 1
ATOM 762 C C . THR A 1 97 ? 4.177 -4.023 -20.143 1.00 92.19 97 THR A C 1
ATOM 764 O O . THR A 1 97 ? 5.317 -3.879 -19.717 1.00 92.19 97 THR A O 1
ATOM 767 N N . PHE A 1 98 ? 3.931 -4.484 -21.369 1.00 95.06 98 PHE A N 1
ATOM 768 C CA . PHE A 1 98 ? 4.994 -4.890 -22.285 1.00 95.06 98 PHE A CA 1
ATOM 769 C C . PHE A 1 98 ? 5.913 -3.723 -22.662 1.00 95.06 98 PHE A C 1
ATOM 771 O O . PHE A 1 98 ? 7.132 -3.831 -22.527 1.00 95.06 98 PHE A O 1
ATOM 778 N N . THR A 1 99 ? 5.338 -2.582 -23.049 1.00 96.06 99 THR A N 1
ATOM 779 C CA . THR A 1 99 ? 6.111 -1.375 -23.375 1.00 96.06 99 THR A CA 1
ATOM 780 C C . THR A 1 99 ? 6.928 -0.892 -22.178 1.00 96.06 99 THR A C 1
ATOM 782 O O . THR A 1 99 ? 8.110 -0.581 -22.325 1.00 96.06 99 THR A O 1
ATOM 785 N N . ALA A 1 100 ? 6.332 -0.884 -20.982 1.00 95.00 100 ALA A N 1
ATOM 786 C CA . ALA A 1 100 ? 7.031 -0.518 -19.754 1.00 95.00 100 ALA A CA 1
ATOM 787 C C . ALA A 1 100 ? 8.199 -1.475 -19.447 1.00 95.00 100 ALA A C 1
ATOM 789 O O . ALA A 1 100 ? 9.295 -1.022 -19.124 1.00 95.00 100 ALA A O 1
ATOM 790 N N . VAL A 1 101 ? 7.995 -2.789 -19.597 1.00 96.12 101 VAL A N 1
ATOM 791 C CA . VAL A 1 101 ? 9.039 -3.805 -19.385 1.00 96.12 101 VAL A CA 1
ATOM 792 C C . VAL A 1 101 ? 10.191 -3.635 -20.374 1.00 96.12 101 VAL A C 1
ATOM 794 O O . VAL A 1 101 ? 11.343 -3.677 -19.952 1.00 96.12 101 VAL A O 1
ATOM 797 N N . ILE A 1 102 ? 9.913 -3.395 -21.660 1.00 97.31 102 ILE A N 1
ATOM 798 C CA . ILE A 1 102 ? 10.961 -3.151 -22.665 1.00 97.31 102 ILE A CA 1
ATOM 799 C C . ILE A 1 102 ? 11.761 -1.896 -22.324 1.00 97.31 102 ILE A C 1
ATOM 801 O O . ILE A 1 102 ? 12.989 -1.938 -22.335 1.00 97.31 102 ILE A O 1
ATOM 805 N N . ALA A 1 103 ? 11.086 -0.792 -22.001 1.00 97.00 103 ALA A N 1
ATOM 806 C CA . ALA A 1 103 ? 11.758 0.457 -21.662 1.00 97.00 103 ALA A CA 1
ATOM 807 C C . ALA A 1 103 ? 12.694 0.285 -20.452 1.00 97.00 103 ALA A C 1
ATOM 809 O O . ALA A 1 103 ? 13.851 0.705 -20.496 1.00 97.00 103 ALA A O 1
ATOM 810 N N . LEU A 1 104 ? 12.222 -0.400 -19.403 1.00 96.44 104 LEU A N 1
ATOM 811 C CA . LEU A 1 104 ? 13.030 -0.721 -18.225 1.00 96.44 104 LEU A CA 1
ATOM 812 C C . LEU A 1 104 ? 14.203 -1.645 -18.568 1.00 96.44 104 LEU A C 1
ATOM 814 O O . LEU A 1 104 ? 15.330 -1.378 -18.156 1.00 96.44 104 LEU A O 1
ATOM 818 N N . ALA A 1 105 ? 13.962 -2.705 -19.342 1.00 96.19 105 ALA A N 1
ATOM 819 C CA . ALA A 1 105 ? 14.995 -3.656 -19.739 1.00 96.19 105 ALA A CA 1
ATOM 820 C C . ALA A 1 105 ? 16.106 -2.983 -20.555 1.00 96.19 105 ALA A C 1
ATOM 822 O O . ALA A 1 105 ? 17.284 -3.230 -20.300 1.00 96.19 105 ALA A O 1
ATOM 823 N N . LEU A 1 106 ? 15.745 -2.097 -21.488 1.00 96.69 106 LEU A N 1
ATOM 824 C CA . LEU A 1 106 ? 16.707 -1.334 -22.278 1.00 96.69 106 LEU A CA 1
ATOM 825 C C . LEU A 1 106 ? 17.515 -0.372 -21.407 1.00 96.69 106 LEU A C 1
ATOM 827 O O . LEU A 1 106 ? 18.735 -0.358 -21.521 1.00 96.69 106 LEU A O 1
ATOM 831 N N . GLY A 1 107 ? 16.876 0.384 -20.510 1.00 96.25 107 GLY A N 1
ATOM 832 C CA . GLY A 1 107 ? 17.588 1.304 -19.617 1.00 96.25 107 GLY A CA 1
ATOM 833 C C . GLY A 1 107 ? 18.569 0.585 -18.684 1.00 96.25 107 GLY A C 1
ATOM 834 O O . GLY A 1 107 ? 19.737 0.962 -18.589 1.00 96.25 107 GLY A O 1
ATOM 835 N N . ILE A 1 108 ? 18.120 -0.495 -18.035 1.00 96.44 108 ILE A N 1
ATOM 836 C CA . ILE A 1 108 ? 18.954 -1.298 -17.127 1.00 96.44 108 ILE A CA 1
ATOM 837 C C . ILE A 1 108 ? 20.083 -1.988 -17.902 1.00 96.44 108 ILE A C 1
ATOM 839 O O . ILE A 1 108 ? 21.242 -1.944 -17.482 1.00 96.44 108 ILE A O 1
ATOM 843 N N . GLY A 1 109 ? 19.756 -2.612 -19.035 1.00 94.81 109 GLY A N 1
ATOM 844 C CA . GLY A 1 109 ? 20.700 -3.356 -19.863 1.00 94.81 109 GLY A CA 1
ATOM 845 C C . GLY A 1 109 ? 21.750 -2.460 -20.509 1.00 94.81 109 GLY A C 1
ATOM 846 O O . GLY A 1 109 ? 22.931 -2.789 -20.453 1.00 94.81 109 GLY A O 1
ATOM 847 N N . ALA A 1 110 ? 21.353 -1.306 -21.050 1.00 95.94 110 ALA A N 1
ATOM 848 C CA . ALA A 1 110 ? 22.277 -0.342 -21.642 1.00 95.94 110 ALA A CA 1
ATOM 849 C C . ALA A 1 110 ? 23.258 0.202 -20.600 1.00 95.94 110 ALA A C 1
ATOM 851 O O . ALA A 1 110 ? 24.466 0.171 -20.827 1.00 95.94 110 ALA A O 1
ATOM 852 N N . ASN A 1 111 ? 22.762 0.616 -19.429 1.00 95.00 111 ASN A N 1
ATOM 853 C CA . ASN A 1 111 ? 23.626 1.090 -18.348 1.00 95.00 111 ASN A CA 1
ATOM 854 C C . ASN A 1 111 ? 24.586 -0.011 -17.887 1.00 95.00 111 ASN A C 1
ATOM 856 O O . ASN A 1 111 ? 25.787 0.222 -17.771 1.00 95.00 111 ASN A O 1
ATOM 860 N N . THR A 1 112 ? 24.082 -1.232 -17.697 1.00 94.62 112 THR A N 1
ATOM 861 C CA . THR A 1 112 ? 24.907 -2.382 -17.302 1.00 94.62 112 THR A CA 1
ATOM 862 C C . THR A 1 112 ? 25.968 -2.703 -18.357 1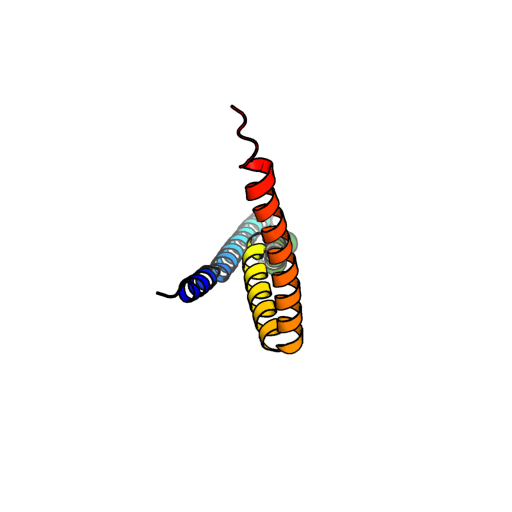.00 94.62 112 THR A C 1
ATOM 864 O O . THR A 1 112 ? 27.116 -2.957 -18.001 1.00 94.62 112 THR A O 1
ATOM 867 N N . ALA A 1 113 ? 25.626 -2.651 -19.647 1.00 93.75 113 ALA A N 1
ATOM 868 C CA . ALA A 1 113 ? 26.557 -2.894 -20.746 1.00 93.75 113 ALA A CA 1
ATOM 869 C C . ALA A 1 113 ? 27.656 -1.826 -20.805 1.00 93.75 113 ALA A C 1
ATOM 871 O O . ALA A 1 113 ? 28.832 -2.170 -20.888 1.00 93.75 113 ALA A O 1
ATOM 872 N N . ILE A 1 114 ? 27.294 -0.546 -20.690 1.00 92.81 114 ILE A N 1
ATOM 873 C CA . ILE A 1 114 ? 28.257 0.562 -20.663 1.00 92.81 114 ILE A CA 1
ATOM 874 C C . ILE A 1 114 ? 29.214 0.402 -19.478 1.00 92.81 114 ILE A C 1
ATOM 876 O O . ILE A 1 114 ? 30.427 0.426 -19.671 1.00 92.81 114 ILE A O 1
ATOM 880 N N . PHE A 1 115 ? 28.695 0.167 -18.269 1.00 91.00 115 PHE A N 1
ATOM 881 C CA . PHE A 1 115 ? 29.537 -0.061 -17.091 1.00 91.00 115 PHE A CA 1
ATOM 882 C C . PHE A 1 115 ? 30.400 -1.317 -17.221 1.00 91.00 115 PHE A C 1
ATOM 884 O O . PHE A 1 115 ? 31.552 -1.305 -16.800 1.00 91.00 115 PHE A O 1
ATOM 891 N N . SER A 1 116 ? 29.884 -2.388 -17.826 1.00 88.94 116 SER A N 1
ATOM 892 C CA . SER A 1 116 ? 30.648 -3.612 -18.076 1.00 88.94 116 SER A CA 1
ATOM 893 C C . SER A 1 116 ? 31.809 -3.363 -19.042 1.00 88.94 116 SER A C 1
ATOM 895 O O . SER A 1 116 ? 32.929 -3.793 -18.767 1.00 88.94 116 SER A O 1
ATOM 897 N N . VAL A 1 117 ? 31.574 -2.603 -20.118 1.00 90.12 117 VAL A N 1
ATOM 898 C CA . VAL A 1 117 ? 32.613 -2.198 -21.074 1.00 90.12 117 VAL A CA 1
ATOM 899 C C . VAL A 1 117 ? 33.636 -1.286 -20.407 1.00 90.12 117 VAL A C 1
ATOM 901 O O . VAL A 1 117 ? 34.827 -1.548 -20.515 1.00 90.12 117 VAL A O 1
ATOM 904 N N . ILE A 1 118 ? 33.205 -0.262 -19.668 1.00 88.25 118 ILE A N 1
ATOM 905 C CA . ILE A 1 118 ? 34.113 0.624 -18.924 1.00 88.25 118 ILE A CA 1
ATOM 906 C C . ILE A 1 118 ? 34.948 -0.191 -17.931 1.00 88.25 118 ILE A C 1
ATOM 908 O O . ILE A 1 118 ? 36.167 -0.055 -17.886 1.00 88.25 118 ILE A O 1
ATOM 912 N N . ASN A 1 119 ? 34.332 -1.092 -17.171 1.00 84.81 119 ASN A N 1
ATOM 913 C CA . ASN A 1 119 ? 35.061 -1.912 -16.214 1.00 84.81 119 ASN A CA 1
ATOM 914 C C . ASN A 1 119 ? 36.052 -2.865 -16.907 1.00 84.81 119 ASN A C 1
ATOM 916 O O . ASN A 1 119 ? 37.187 -3.008 -16.466 1.00 84.81 119 ASN A O 1
ATOM 920 N N . GLY A 1 120 ? 35.655 -3.485 -18.021 1.00 83.62 120 GLY A N 1
ATOM 921 C CA . GLY A 1 120 ? 36.499 -4.411 -18.777 1.00 83.62 120 GLY A CA 1
ATOM 922 C C . GLY A 1 120 ? 37.634 -3.739 -19.553 1.00 83.62 120 GLY A C 1
ATOM 923 O O . GLY A 1 120 ? 38.718 -4.309 -19.646 1.00 83.62 120 GLY A O 1
ATOM 924 N N . VAL A 1 121 ? 37.398 -2.540 -20.090 1.00 80.62 121 VAL A N 1
ATOM 925 C CA . VAL A 1 121 ? 38.321 -1.842 -21.000 1.00 80.62 121 VAL A CA 1
ATOM 926 C C . VAL A 1 121 ? 39.136 -0.762 -20.300 1.00 80.62 121 VAL A C 1
ATOM 928 O O . VAL A 1 121 ? 40.291 -0.588 -20.663 1.00 80.62 121 VAL A O 1
ATOM 931 N N . LEU A 1 122 ? 38.583 -0.042 -19.320 1.00 71.44 122 LEU A N 1
ATOM 932 C CA . LEU A 1 122 ? 39.276 1.048 -18.616 1.00 71.44 122 LEU A CA 1
ATOM 933 C C . LEU A 1 122 ? 39.800 0.616 -17.242 1.00 71.44 122 LEU A C 1
ATOM 935 O O . LEU A 1 122 ? 40.945 0.912 -16.926 1.00 71.44 122 LEU A O 1
ATOM 939 N N . LEU A 1 123 ? 39.005 -0.091 -16.430 1.00 65.25 123 LEU A N 1
ATOM 940 C CA . LEU A 1 123 ? 39.404 -0.433 -15.052 1.00 65.25 123 LEU A CA 1
ATOM 941 C C . LEU A 1 123 ? 40.230 -1.720 -14.953 1.00 65.25 123 LEU A C 1
ATOM 943 O O . LEU A 1 123 ? 41.127 -1.802 -14.125 1.00 65.25 123 LEU A O 1
ATOM 947 N N . ARG A 1 124 ? 39.960 -2.726 -15.794 1.00 58.38 124 ARG A N 1
ATOM 948 C CA . ARG A 1 124 ? 40.725 -3.985 -15.803 1.00 58.38 124 ARG A CA 1
ATOM 949 C C . ARG A 1 124 ? 42.006 -3.910 -16.641 1.00 58.38 124 ARG A C 1
ATOM 951 O O . ARG A 1 124 ? 42.893 -4.734 -16.447 1.00 58.38 124 ARG A O 1
ATOM 958 N N . SER A 1 125 ? 42.102 -2.948 -17.563 1.00 58.62 125 SER A N 1
ATOM 959 C CA . SER A 1 125 ? 43.331 -2.676 -18.324 1.00 58.62 125 SER A CA 1
ATOM 960 C C . SER A 1 125 ? 44.301 -1.763 -17.562 1.00 58.62 125 SER A C 1
ATOM 962 O O . SER A 1 125 ? 45.511 -1.927 -17.707 1.00 58.62 125 SER A O 1
ATOM 964 N N . LEU A 1 126 ? 43.801 -0.873 -16.688 1.00 55.12 126 LEU A N 1
ATOM 965 C CA . LEU A 1 126 ? 44.596 -0.233 -15.639 1.00 55.12 126 LEU A CA 1
ATOM 966 C C . LEU A 1 126 ? 44.836 -1.244 -14.511 1.00 55.12 126 LEU A C 1
ATOM 968 O O . LEU A 1 126 ? 44.216 -1.213 -13.451 1.00 55.12 126 LEU A O 1
ATOM 972 N N . SER A 1 127 ? 45.771 -2.160 -14.745 1.00 57.34 127 SER A N 1
ATOM 973 C CA . SER A 1 127 ? 46.495 -2.795 -13.648 1.00 57.34 127 SER A CA 1
ATOM 974 C C . SER A 1 127 ? 47.138 -1.683 -12.814 1.00 57.34 127 SER A C 1
ATOM 976 O O . SER A 1 127 ? 48.196 -1.183 -13.185 1.00 57.34 127 SER A O 1
ATOM 978 N N . TYR A 1 128 ? 46.513 -1.279 -11.705 1.00 62.09 128 TYR A N 1
ATOM 979 C CA . TYR A 1 128 ? 47.221 -0.597 -10.622 1.00 62.09 128 TYR A CA 1
ATOM 980 C C . TYR A 1 128 ? 48.110 -1.644 -9.942 1.00 62.09 128 TYR A C 1
ATOM 982 O O . TYR A 1 128 ? 47.710 -2.279 -8.966 1.00 62.09 128 TYR A O 1
ATOM 990 N N . ALA A 1 129 ? 49.273 -1.875 -10.547 1.00 53.72 129 ALA A N 1
ATOM 991 C CA . ALA A 1 129 ? 50.447 -2.433 -9.894 1.00 53.72 129 ALA A CA 1
ATOM 992 C C . ALA A 1 129 ? 51.413 -1.279 -9.611 1.00 53.72 129 ALA A C 1
ATOM 994 O O . ALA A 1 129 ? 51.515 -0.390 -10.489 1.00 53.72 129 ALA A O 1
#

Mean predicted aligned error: 13.65 Å

Radius of gyration: 29.38 Å; Cα contacts (8 Å, |Δi|>4): 42; chains: 1; bounding box: 78×34×70 Å

Sequence (129 aa):
MSLFARIGSLARNTTHKQQIDRELTEEVSSYVEMLTEEKMKEGMNEQDARRAALVEVGGVEQVKEEVRASRMGSGIETFVMDLRYATRSLLKKPGFTFTAVIALALGIGANTAIFSVINGVLLRSLSYA